Protein AF-A0A0D6DSQ7-F1 (afdb_monomer)

Organism: NCBI:txid146037

Solvent-accessible surface area (backbone atoms only — not comparable to full-atom values): 3885 Å² total; per-residue (Å²): 111,70,61,67,55,50,66,70,45,41,66,62,52,30,45,57,52,44,53,54,48,48,56,59,42,70,46,75,82,62,101,54,87,88,61,56,73,69,56,49,54,48,34,51,33,41,72,69,60,76,50,38,53,66,61,50,35,52,52,52,51,53,62,63,71,108

Nearest PDB structures (foldseek):
  4mjn-assembly1_E  TM=4.286E-01  e=4.609E+00  Triticum aestivum

Secondary structure (DSSP, 8-state):
-HHHHHHHHHHHHHHHHHHHHHHHHHSPPPSS--S-HHHHHHHHHHHTTSS-HHHHHHHHHHHHH-

Foldseek 3Di:
DVLVVQLVCLLVVLVVVLVVLQVVLPDDQDPDDPDDPVSVVVSVCSVVVVDDSVVSSVVSNVVSVD

pLDDT: mean 88.89, std 9.4, range [63.62, 97.44]

Radius of gyration: 13.96 Å; Cα contacts (8 Å, |Δi|>4): 33; chains: 1; bounding box: 34×16×37 Å

Sequence (66 aa):
DRKRNLNKYIPDVARTIMETLGEIADESPPKRPRYDKEDEELLEKINSEEVTEMTFRDCLTQHVEQ

Mean predicted aligned error: 4.91 Å

Structure (mmCIF, N/CA/C/O backbone):
data_AF-A0A0D6DSQ7-F1
#
_entry.id   AF-A0A0D6DSQ7-F1
#
loop_
_atom_site.group_PDB
_atom_site.id
_atom_site.type_symbol
_atom_site.label_atom_id
_atom_site.label_alt_id
_atom_site.label_comp_id
_atom_site.label_asym_id
_atom_site.label_entity_id
_atom_site.label_seq_id
_atom_site.pdbx_PDB_ins_code
_atom_site.Cartn_x
_atom_site.Cartn_y
_atom_site.Cartn_z
_atom_site.occupancy
_atom_site.B_iso_or_equiv
_atom_site.auth_seq_id
_atom_site.auth_comp_id
_atom_site.auth_asym_id
_atom_site.auth_atom_id
_atom_site.pdbx_PDB_model_num
ATOM 1 N N . ASP A 1 1 ? -21.368 -3.780 14.936 1.00 64.94 1 ASP A N 1
ATOM 2 C CA . ASP A 1 1 ? -20.402 -4.897 14.781 1.00 64.94 1 ASP A CA 1
ATOM 3 C C . ASP A 1 1 ? -19.518 -4.862 13.531 1.00 64.94 1 ASP A C 1
ATOM 5 O O . ASP A 1 1 ? -18.317 -5.032 13.675 1.00 64.94 1 ASP A O 1
ATOM 9 N N . ARG A 1 2 ? -20.024 -4.583 12.317 1.00 69.19 2 ARG A N 1
ATOM 10 C CA . ARG A 1 2 ? -19.213 -4.627 11.072 1.00 69.19 2 ARG A CA 1
ATOM 11 C C . ARG A 1 2 ? -17.979 -3.699 11.041 1.00 69.19 2 ARG A C 1
ATOM 13 O O . ARG A 1 2 ? -16.899 -4.175 10.714 1.00 69.19 2 ARG A O 1
ATOM 20 N N . LYS A 1 3 ? -18.108 -2.415 11.416 1.00 63.62 3 LYS A N 1
ATOM 21 C CA . LYS A 1 3 ? -16.964 -1.469 11.489 1.00 63.62 3 LYS A CA 1
ATOM 22 C C . LYS A 1 3 ? -15.895 -1.934 12.492 1.00 63.62 3 LYS A C 1
ATOM 24 O O . LYS A 1 3 ? -14.706 -1.919 12.203 1.00 63.62 3 LYS A O 1
ATOM 29 N N . ARG A 1 4 ? -16.342 -2.45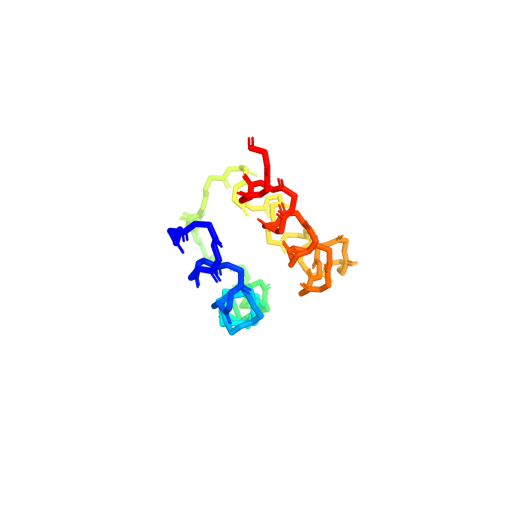6 13.641 1.00 68.38 4 ARG A N 1
ATOM 30 C CA . ARG A 1 4 ? -15.482 -3.011 14.699 1.00 68.38 4 ARG A CA 1
ATOM 31 C C . ARG A 1 4 ? -14.698 -4.242 14.229 1.00 68.38 4 ARG A C 1
ATOM 33 O O . ARG A 1 4 ? -13.554 -4.418 14.629 1.00 68.38 4 ARG A O 1
ATOM 40 N N . ASN A 1 5 ? -15.304 -5.056 13.364 1.00 76.31 5 ASN A N 1
ATOM 41 C CA . ASN A 1 5 ? -14.625 -6.187 12.740 1.00 76.31 5 ASN A CA 1
ATOM 42 C C . ASN A 1 5 ? -13.585 -5.729 11.715 1.00 76.31 5 ASN A C 1
ATOM 44 O O . ASN A 1 5 ? -12.489 -6.267 11.724 1.00 76.31 5 ASN A O 1
ATOM 48 N N . LEU A 1 6 ? -13.885 -4.731 10.878 1.00 84.62 6 LEU A N 1
ATOM 49 C CA . LEU A 1 6 ? -12.934 -4.242 9.874 1.00 84.62 6 LEU A CA 1
ATOM 50 C C . LEU A 1 6 ? -11.690 -3.621 10.517 1.00 84.62 6 LEU A C 1
ATOM 52 O O . LEU A 1 6 ? -10.589 -4.031 10.165 1.00 84.62 6 LEU A O 1
ATOM 56 N N . ASN A 1 7 ? -11.850 -2.762 11.531 1.00 89.06 7 ASN A N 1
ATOM 57 C CA . ASN A 1 7 ? -10.719 -2.153 12.248 1.00 89.06 7 ASN A CA 1
ATOM 58 C C . ASN A 1 7 ? -9.734 -3.182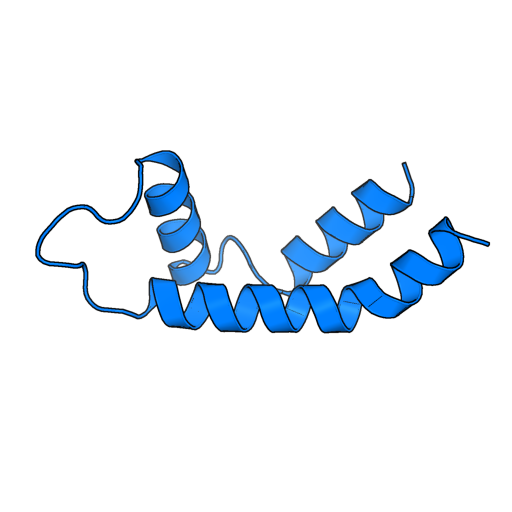 12.826 1.00 89.06 7 ASN A C 1
ATOM 60 O O . ASN A 1 7 ? -8.541 -2.907 12.915 1.00 89.06 7 ASN A O 1
ATOM 64 N N . LYS A 1 8 ? -10.209 -4.383 13.188 1.00 93.00 8 LYS A N 1
ATOM 65 C CA . LYS A 1 8 ? -9.352 -5.470 13.682 1.00 93.00 8 LYS A CA 1
ATOM 66 C C . LYS A 1 8 ? -8.398 -6.010 12.609 1.00 93.00 8 LYS A C 1
ATOM 68 O O . LYS A 1 8 ? -7.308 -6.444 12.959 1.00 93.00 8 LYS A O 1
ATOM 73 N N . TYR A 1 9 ? -8.805 -6.004 11.341 1.00 94.12 9 TYR A N 1
ATOM 74 C CA . TYR A 1 9 ? -8.027 -6.569 10.233 1.00 94.12 9 TYR A CA 1
ATOM 75 C C . TYR A 1 9 ? -7.156 -5.540 9.510 1.00 94.12 9 TYR A C 1
ATOM 77 O O . TYR A 1 9 ? -6.244 -5.938 8.794 1.00 94.12 9 TYR A O 1
ATOM 85 N N . ILE A 1 10 ? -7.409 -4.239 9.698 1.00 94.38 10 ILE A N 1
ATOM 86 C CA . ILE A 1 10 ? -6.656 -3.170 9.023 1.00 94.38 10 ILE A CA 1
ATOM 87 C C . ILE A 1 10 ? -5.133 -3.329 9.175 1.00 94.38 10 ILE A C 1
ATOM 89 O O . ILE A 1 10 ? -4.461 -3.201 8.158 1.00 94.38 10 ILE A O 1
ATOM 93 N N . PRO A 1 11 ? -4.562 -3.632 10.362 1.00 95.62 11 PRO A N 1
ATOM 94 C CA . PRO A 1 11 ? -3.111 -3.770 10.487 1.00 95.62 11 PRO A CA 1
ATOM 95 C C . PRO A 1 11 ? -2.529 -4.870 9.591 1.00 95.62 11 PRO A C 1
ATOM 97 O O . PRO A 1 11 ? -1.555 -4.628 8.887 1.00 95.62 11 PRO A O 1
ATOM 100 N N . ASP A 1 12 ? -3.146 -6.053 9.585 1.00 96.12 12 ASP A N 1
ATOM 101 C CA . ASP A 1 12 ? -2.654 -7.190 8.801 1.00 96.12 12 ASP A CA 1
ATOM 102 C C . ASP A 1 12 ? -2.836 -6.942 7.297 1.00 96.12 12 ASP A C 1
ATOM 104 O O . ASP A 1 12 ? -1.927 -7.184 6.510 1.00 96.12 12 ASP A O 1
ATOM 108 N N . VAL A 1 13 ? -3.988 -6.394 6.896 1.00 94.75 13 VAL A N 1
ATOM 109 C CA . VAL A 1 13 ? -4.278 -6.082 5.488 1.00 94.75 13 VAL A CA 1
ATOM 110 C C . VAL A 1 13 ? -3.356 -4.986 4.955 1.00 94.75 13 VAL A C 1
ATOM 112 O O . VAL A 1 13 ? -2.841 -5.117 3.847 1.00 94.75 13 VAL A O 1
ATOM 115 N N . ALA A 1 14 ? -3.130 -3.922 5.732 1.00 96.75 14 ALA A N 1
ATOM 116 C CA . ALA A 1 14 ? -2.240 -2.832 5.344 1.00 96.75 14 ALA A CA 1
ATOM 117 C C . ALA A 1 14 ? -0.815 -3.343 5.108 1.00 96.75 14 ALA A C 1
ATOM 119 O O . ALA A 1 14 ? -0.221 -3.017 4.083 1.00 96.75 14 ALA A O 1
ATOM 120 N N . ARG A 1 15 ? -0.314 -4.199 6.007 1.00 96.56 15 ARG A N 1
ATOM 121 C CA . ARG A 1 15 ? 1.001 -4.824 5.866 1.00 96.56 15 ARG A CA 1
ATOM 122 C C . ARG A 1 15 ? 1.095 -5.677 4.609 1.00 96.56 15 ARG A C 1
ATOM 124 O O . ARG A 1 15 ? 1.958 -5.423 3.783 1.00 96.56 15 ARG A O 1
ATOM 131 N N . THR A 1 16 ? 0.194 -6.644 4.429 1.00 97.44 16 THR A N 1
ATOM 132 C CA . THR A 1 16 ? 0.263 -7.568 3.284 1.00 97.44 16 THR A CA 1
ATOM 133 C C . THR A 1 16 ? 0.197 -6.835 1.943 1.00 97.44 16 THR A C 1
ATOM 135 O O . THR A 1 16 ? 0.922 -7.182 1.012 1.00 97.44 16 THR A O 1
ATOM 138 N N . ILE A 1 17 ? -0.654 -5.809 1.835 1.00 96.00 17 ILE A N 1
ATOM 139 C CA . ILE A 1 17 ? -0.755 -5.009 0.610 1.00 96.00 17 ILE A CA 1
ATOM 140 C C . ILE A 1 17 ? 0.536 -4.222 0.376 1.00 96.00 17 ILE A C 1
ATOM 142 O O . ILE A 1 17 ? 1.054 -4.251 -0.735 1.00 96.00 17 ILE A O 1
ATOM 146 N N . MET A 1 18 ? 1.076 -3.555 1.400 1.00 96.44 18 MET A N 1
ATOM 147 C CA . MET A 1 18 ? 2.300 -2.765 1.247 1.00 96.44 18 MET A CA 1
ATOM 148 C C . MET A 1 18 ? 3.537 -3.616 0.976 1.00 96.44 18 MET A C 1
ATOM 150 O O . MET A 1 18 ? 4.363 -3.206 0.172 1.00 96.44 18 MET A O 1
ATOM 154 N N . GLU A 1 19 ? 3.646 -4.803 1.575 1.00 96.44 19 GLU A N 1
ATOM 155 C CA . GLU A 1 19 ? 4.696 -5.776 1.245 1.00 96.44 19 GLU A CA 1
ATOM 156 C C . GLU A 1 19 ? 4.623 -6.159 -0.239 1.00 96.44 19 GLU A C 1
ATOM 158 O O . GLU A 1 19 ? 5.608 -6.036 -0.959 1.00 96.44 19 GLU A O 1
ATOM 163 N N . THR A 1 20 ? 3.431 -6.524 -0.725 1.00 95.56 20 THR A N 1
ATOM 164 C CA . THR A 1 20 ? 3.231 -6.903 -2.135 1.00 95.56 20 THR A CA 1
ATOM 165 C C . THR A 1 20 ? 3.535 -5.742 -3.084 1.00 95.56 20 THR A C 1
ATOM 167 O O . THR A 1 20 ? 4.165 -5.929 -4.121 1.00 95.56 20 THR A O 1
ATOM 170 N N . LEU A 1 21 ? 3.083 -4.528 -2.758 1.00 94.25 21 LEU A N 1
ATOM 171 C CA . LEU A 1 21 ? 3.337 -3.357 -3.595 1.00 94.25 21 LEU A CA 1
ATOM 172 C C . LEU A 1 21 ? 4.810 -2.937 -3.570 1.00 94.25 21 LEU A C 1
ATOM 174 O O . LEU A 1 21 ? 5.314 -2.507 -4.602 1.00 94.25 21 LEU A O 1
ATOM 178 N N . GLY A 1 22 ? 5.497 -3.093 -2.436 1.00 94.19 22 GLY A N 1
ATOM 179 C CA . GLY A 1 22 ? 6.940 -2.882 -2.327 1.00 94.19 22 GLY A CA 1
ATOM 180 C C . GLY A 1 22 ? 7.720 -3.858 -3.204 1.00 94.19 22 GLY A C 1
ATOM 181 O O . GLY A 1 22 ? 8.551 -3.430 -3.995 1.00 94.19 22 GLY A O 1
ATOM 182 N N . GLU A 1 23 ? 7.377 -5.151 -3.164 1.00 94.06 23 GLU A N 1
ATOM 183 C CA . GLU A 1 23 ? 7.974 -6.158 -4.053 1.00 94.06 23 GLU A CA 1
ATOM 184 C C . GLU A 1 23 ? 7.789 -5.796 -5.534 1.00 94.06 23 GLU A C 1
ATOM 186 O O . GLU A 1 23 ? 8.725 -5.916 -6.322 1.00 94.06 23 GLU A O 1
ATOM 191 N N . ILE A 1 24 ? 6.599 -5.316 -5.912 1.00 91.69 24 ILE A N 1
ATOM 192 C CA . ILE A 1 24 ? 6.307 -4.891 -7.286 1.00 91.69 24 ILE A CA 1
ATOM 193 C C . ILE A 1 24 ? 7.085 -3.624 -7.664 1.00 91.69 24 ILE A C 1
ATOM 195 O O . ILE A 1 24 ? 7.542 -3.514 -8.802 1.00 91.69 24 ILE A O 1
ATOM 199 N N . ALA A 1 25 ? 7.214 -2.665 -6.747 1.00 89.81 25 ALA A N 1
ATOM 200 C CA . ALA A 1 25 ? 7.908 -1.407 -6.992 1.00 89.81 25 ALA A CA 1
ATOM 201 C C . ALA A 1 25 ? 9.434 -1.603 -7.111 1.00 89.81 25 ALA A C 1
ATOM 203 O O . ALA A 1 25 ? 10.075 -0.930 -7.922 1.00 89.81 25 ALA A O 1
ATOM 204 N N . ASP A 1 26 ? 9.994 -2.575 -6.386 1.00 88.44 26 ASP A N 1
ATOM 205 C CA . ASP A 1 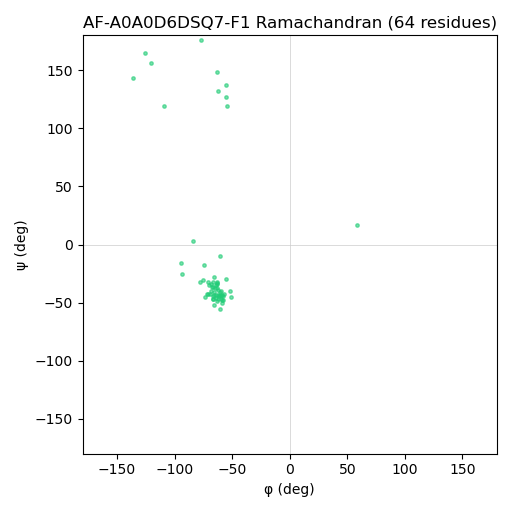26 ? 11.404 -2.972 -6.460 1.00 88.44 26 ASP A CA 1
ATOM 206 C C . ASP A 1 26 ? 11.750 -3.777 -7.732 1.00 88.44 26 ASP A C 1
ATOM 208 O O . ASP A 1 26 ? 12.927 -3.892 -8.106 1.00 88.44 26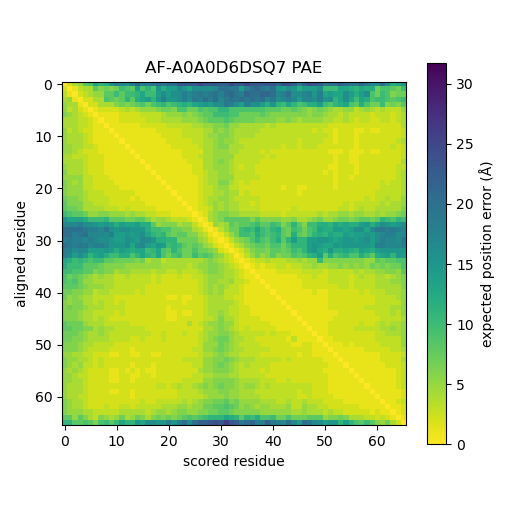 ASP A O 1
ATOM 212 N N . GLU A 1 27 ? 10.761 -4.346 -8.437 1.00 84.38 27 GLU A N 1
ATOM 213 C CA . GLU A 1 27 ? 11.012 -5.031 -9.707 1.00 84.38 27 GLU A CA 1
ATOM 214 C C . GLU A 1 27 ? 11.573 -4.055 -10.755 1.00 84.38 27 GLU A C 1
ATOM 216 O O . GLU A 1 27 ? 11.037 -2.980 -11.019 1.00 84.38 27 GLU A O 1
ATOM 221 N N . SER A 1 28 ? 12.651 -4.466 -11.437 1.00 72.44 28 SER A N 1
ATOM 222 C CA . SER A 1 28 ? 13.198 -3.686 -12.551 1.00 72.44 28 SER A CA 1
ATOM 223 C C . SER A 1 28 ? 12.119 -3.417 -13.606 1.00 72.44 28 SER A C 1
ATOM 225 O O . SER A 1 28 ? 11.393 -4.351 -13.972 1.00 72.44 28 SER A O 1
ATOM 227 N N . PRO A 1 29 ? 12.048 -2.188 -14.159 1.00 68.12 29 PRO A N 1
ATOM 228 C CA . PRO A 1 29 ? 10.949 -1.791 -15.018 1.00 68.12 29 PRO A CA 1
ATOM 229 C C . PRO A 1 29 ? 10.806 -2.771 -16.188 1.00 68.12 29 PRO A C 1
ATOM 231 O O . PRO A 1 29 ? 11.784 -3.078 -16.888 1.00 68.12 29 PRO A O 1
ATOM 234 N N . PRO A 1 30 ? 9.602 -3.323 -16.396 1.00 68.81 30 PRO A N 1
ATOM 235 C CA . PRO A 1 30 ? 9.383 -4.341 -17.403 1.00 68.81 30 PRO A CA 1
ATOM 236 C C . PRO A 1 30 ? 9.668 -3.783 -18.801 1.00 68.81 30 PRO A C 1
ATOM 238 O O . PRO A 1 30 ? 9.406 -2.626 -19.110 1.00 68.81 30 PRO A O 1
ATOM 241 N N . LYS A 1 31 ? 10.142 -4.643 -19.713 1.00 71.38 31 LYS A N 1
ATOM 242 C CA . LYS A 1 31 ? 10.432 -4.269 -21.118 1.00 71.38 31 LYS A CA 1
ATOM 243 C C . LYS A 1 31 ? 9.211 -3.754 -21.899 1.00 71.38 31 LYS A C 1
ATOM 245 O O . LYS A 1 31 ? 9.351 -3.329 -23.043 1.00 71.38 31 LYS A O 1
ATOM 250 N N . ARG A 1 32 ? 8.012 -3.882 -21.331 1.00 75.56 32 ARG A N 1
ATOM 251 C CA . ARG A 1 32 ? 6.742 -3.373 -21.849 1.00 75.56 32 ARG A CA 1
ATOM 252 C C . ARG A 1 32 ? 5.982 -2.746 -20.679 1.00 75.56 32 ARG A C 1
ATOM 254 O O . ARG A 1 32 ? 6.041 -3.347 -19.605 1.00 75.56 32 ARG A O 1
ATOM 261 N N . PRO A 1 33 ? 5.248 -1.639 -20.889 1.00 72.75 33 PRO A N 1
ATOM 262 C CA . PRO A 1 33 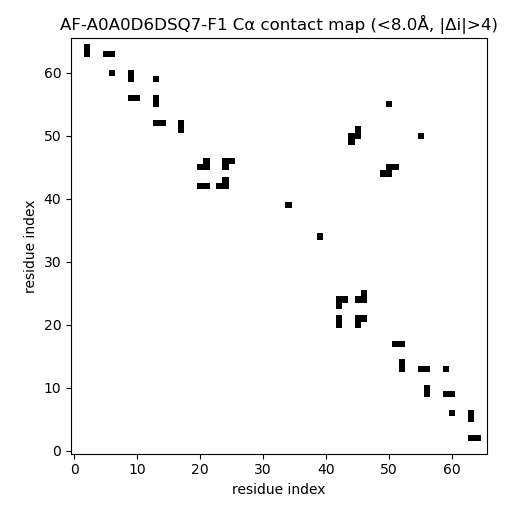? 4.383 -1.073 -19.859 1.00 72.75 33 PRO A CA 1
ATOM 263 C C . PRO A 1 33 ? 3.422 -2.157 -19.365 1.00 72.75 33 PRO A C 1
ATOM 265 O O . PRO A 1 33 ? 2.702 -2.755 -20.171 1.00 72.75 33 PRO A O 1
ATOM 268 N N . ARG A 1 34 ? 3.496 -2.488 -18.073 1.00 80.06 34 ARG A N 1
ATOM 269 C CA . ARG A 1 34 ? 2.580 -3.442 -17.421 1.00 80.06 34 ARG A CA 1
ATOM 270 C C . ARG A 1 34 ? 1.400 -2.733 -16.766 1.00 80.06 34 ARG A C 1
ATOM 272 O O . ARG A 1 34 ? 0.351 -3.349 -16.618 1.00 80.06 34 ARG A O 1
ATOM 279 N N . TYR A 1 35 ? 1.603 -1.476 -16.403 1.00 85.69 35 TYR A N 1
ATOM 280 C CA . TYR A 1 35 ? 0.720 -0.668 -15.585 1.00 85.69 35 TYR A CA 1
ATOM 281 C C . TYR A 1 35 ? 0.300 0.568 -16.372 1.00 85.69 35 TYR A C 1
ATOM 283 O O . TYR A 1 35 ? 0.962 0.948 -17.344 1.00 85.69 35 TYR A O 1
ATOM 291 N N . ASP A 1 36 ? -0.836 1.151 -16.007 1.00 90.81 36 ASP A N 1
ATOM 292 C CA . ASP A 1 36 ? -1.175 2.472 -16.512 1.00 90.81 36 ASP A CA 1
ATOM 293 C C . ASP A 1 36 ? -0.377 3.552 -15.764 1.00 90.81 36 ASP A C 1
ATOM 295 O O . ASP A 1 36 ? 0.399 3.275 -14.850 1.00 90.81 36 ASP A O 1
ATOM 299 N N . LYS A 1 37 ? -0.537 4.807 -16.188 1.00 89.50 37 LYS A N 1
ATOM 300 C CA . LYS A 1 37 ? 0.221 5.922 -15.615 1.00 89.50 37 LYS A CA 1
ATOM 301 C C . LYS A 1 37 ? -0.091 6.139 -14.130 1.00 89.50 37 LYS A C 1
ATOM 303 O O . LYS A 1 37 ? 0.782 6.588 -13.398 1.00 89.50 37 LYS A O 1
ATOM 308 N N . GLU A 1 38 ? -1.323 5.870 -13.703 1.00 92.88 38 GLU A N 1
ATOM 309 C CA . GLU A 1 38 ? -1.745 6.090 -12.316 1.00 92.88 38 GLU A CA 1
ATOM 310 C C . GLU A 1 38 ? -1.104 5.047 -11.396 1.00 92.88 38 GLU A C 1
ATOM 312 O O . GLU A 1 38 ? -0.568 5.392 -10.341 1.00 92.88 38 GLU A O 1
ATOM 317 N N . ASP A 1 39 ? -1.079 3.793 -11.843 1.00 91.62 39 ASP A N 1
ATOM 318 C CA . ASP A 1 39 ? -0.412 2.690 -11.161 1.00 91.62 39 ASP A CA 1
ATOM 319 C C . ASP A 1 39 ? 1.120 2.878 -11.123 1.00 91.62 39 ASP A C 1
ATOM 321 O O . ASP A 1 39 ? 1.746 2.641 -10.088 1.00 91.62 39 ASP A O 1
ATOM 325 N N . GLU A 1 40 ? 1.744 3.353 -12.211 1.00 91.50 40 GLU A N 1
ATOM 326 C CA . GLU A 1 40 ? 3.181 3.682 -12.234 1.00 91.50 40 GLU A CA 1
ATOM 327 C C . GLU A 1 40 ? 3.532 4.788 -11.225 1.00 91.50 40 GLU A C 1
ATOM 329 O O . GLU A 1 40 ? 4.499 4.653 -10.473 1.00 91.50 40 GLU A O 1
ATOM 334 N N . GLU A 1 41 ? 2.724 5.850 -11.153 1.00 93.38 41 GLU A N 1
ATOM 335 C CA . GLU A 1 41 ? 2.901 6.929 -10.172 1.00 93.38 41 GLU A CA 1
ATOM 336 C C . GLU A 1 41 ? 2.732 6.435 -8.728 1.00 93.38 41 GLU A C 1
ATOM 338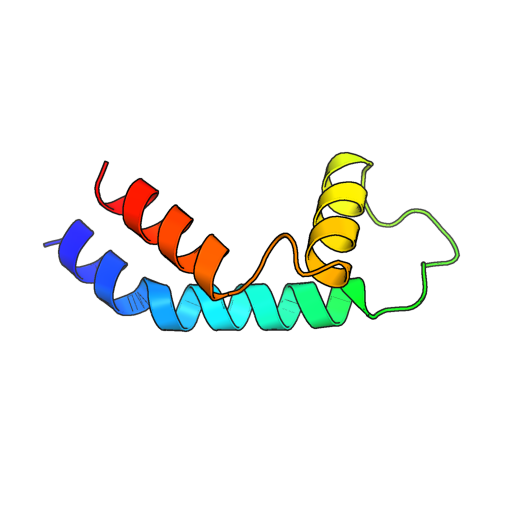 O O . GLU A 1 41 ? 3.392 6.938 -7.816 1.00 93.38 41 GLU A O 1
ATOM 343 N N . LEU A 1 42 ? 1.845 5.465 -8.488 1.00 94.19 42 LEU A N 1
ATOM 344 C CA . LEU A 1 42 ? 1.693 4.856 -7.169 1.00 94.19 42 LEU A CA 1
ATOM 345 C C . LEU A 1 42 ? 2.943 4.063 -6.773 1.00 94.19 42 LEU A C 1
ATOM 347 O O . LEU A 1 42 ? 3.431 4.232 -5.657 1.00 94.19 42 LEU A O 1
ATOM 351 N N . LEU A 1 43 ? 3.475 3.228 -7.669 1.00 93.00 43 LEU A N 1
ATOM 352 C CA . LEU A 1 43 ? 4.692 2.452 -7.407 1.00 93.00 43 LEU A CA 1
ATOM 353 C C . LEU A 1 43 ? 5.908 3.361 -7.176 1.00 93.00 43 LEU A C 1
ATOM 355 O O . LEU A 1 43 ? 6.711 3.090 -6.286 1.00 93.00 43 LEU A O 1
ATOM 359 N N . GLU A 1 44 ? 6.015 4.477 -7.904 1.00 92.94 44 GLU A N 1
ATOM 360 C CA . GLU A 1 44 ? 7.057 5.484 -7.666 1.00 92.94 44 GLU A CA 1
ATOM 361 C C . GLU A 1 44 ? 6.959 6.081 -6.255 1.00 92.94 44 GLU A C 1
ATOM 363 O O . GLU A 1 44 ? 7.969 6.168 -5.558 1.00 92.94 44 GLU A O 1
ATOM 368 N N . LYS A 1 45 ? 5.745 6.411 -5.794 1.00 94.94 45 LYS A N 1
ATOM 369 C CA . LYS A 1 45 ? 5.505 6.918 -4.430 1.00 94.94 45 LYS A CA 1
ATOM 370 C C . LYS A 1 45 ? 5.803 5.896 -3.335 1.00 94.94 45 LYS A C 1
ATOM 372 O O . LYS A 1 45 ? 6.112 6.276 -2.208 1.00 94.94 45 LYS A O 1
ATOM 377 N N . ILE A 1 46 ? 5.671 4.608 -3.639 1.00 94.31 46 ILE A N 1
ATOM 378 C CA . ILE A 1 46 ? 6.031 3.527 -2.716 1.00 94.31 46 ILE A CA 1
ATOM 379 C C . ILE A 1 46 ? 7.555 3.407 -2.633 1.00 94.31 46 ILE A C 1
ATOM 381 O O . ILE A 1 46 ? 8.097 3.400 -1.531 1.00 94.31 46 ILE A O 1
ATOM 385 N N . ASN A 1 47 ? 8.251 3.433 -3.774 1.00 92.44 47 ASN A N 1
ATOM 386 C CA . ASN A 1 47 ? 9.718 3.442 -3.822 1.00 92.44 47 ASN A CA 1
ATOM 387 C C . ASN A 1 47 ? 10.344 4.689 -3.183 1.00 92.44 47 ASN A C 1
ATOM 389 O O . ASN A 1 47 ? 11.441 4.612 -2.635 1.00 92.44 47 ASN A O 1
ATOM 393 N N . SER A 1 48 ? 9.677 5.843 -3.258 1.00 94.69 48 SER A N 1
ATOM 394 C CA . SER A 1 48 ? 10.140 7.083 -2.626 1.00 94.69 48 SER A CA 1
ATOM 395 C C . SER A 1 48 ? 9.758 7.205 -1.146 1.00 94.69 48 SER A C 1
ATOM 397 O O . SER A 1 48 ? 10.047 8.234 -0.536 1.00 94.69 48 SER A O 1
ATOM 399 N N . GLU A 1 49 ? 9.121 6.179 -0.567 1.00 93.94 49 GLU A N 1
ATOM 400 C CA . GLU A 1 49 ? 8.596 6.162 0.806 1.00 93.94 49 GLU A CA 1
ATOM 401 C C . GLU A 1 49 ? 7.559 7.269 1.104 1.00 93.94 49 GLU A C 1
A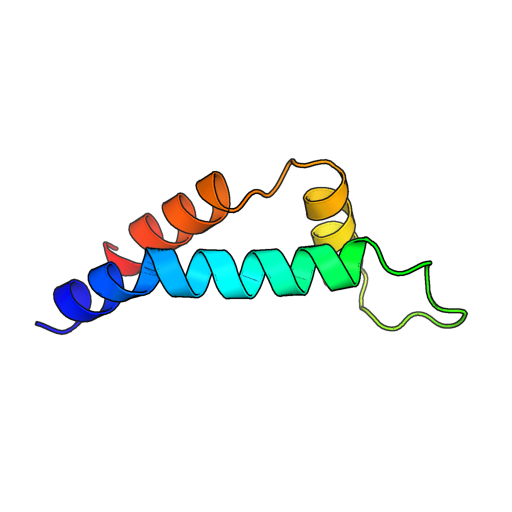TOM 403 O O . GLU A 1 49 ? 7.242 7.546 2.263 1.00 93.94 49 GLU A O 1
ATOM 408 N N . GLU A 1 50 ? 6.969 7.896 0.080 1.00 94.75 50 GLU A N 1
ATOM 409 C CA . GLU A 1 50 ? 5.842 8.827 0.243 1.00 94.75 50 GLU A CA 1
ATOM 410 C C . GLU A 1 50 ? 4.568 8.092 0.692 1.00 94.75 50 GLU A C 1
ATOM 412 O O . GLU A 1 50 ? 3.767 8.615 1.476 1.00 94.75 50 GLU A O 1
ATOM 417 N N . VAL A 1 51 ? 4.391 6.853 0.225 1.00 94.69 51 VAL A N 1
ATOM 418 C CA . VAL A 1 51 ? 3.349 5.928 0.683 1.00 94.69 51 VAL A CA 1
ATOM 419 C C . VAL A 1 51 ? 4.005 4.809 1.490 1.00 94.69 51 VAL A C 1
ATOM 421 O O . VAL A 1 51 ? 4.816 4.049 0.976 1.00 94.69 51 VAL A O 1
ATOM 424 N N . THR A 1 52 ? 3.626 4.686 2.763 1.00 95.50 52 THR A N 1
ATOM 425 C CA . THR A 1 52 ? 4.179 3.709 3.715 1.00 95.50 52 THR A CA 1
ATOM 426 C C . THR A 1 52 ? 3.059 2.876 4.336 1.00 95.50 52 THR A C 1
ATOM 428 O O . THR A 1 52 ? 1.895 3.275 4.303 1.00 95.50 52 THR A O 1
ATOM 431 N N . GLU A 1 53 ? 3.390 1.748 4.980 1.00 96.75 53 GLU A N 1
ATOM 432 C CA . GLU A 1 53 ? 2.413 0.975 5.774 1.00 96.75 53 GLU A CA 1
ATOM 433 C C . GLU A 1 53 ? 1.677 1.854 6.784 1.00 96.75 53 GLU A C 1
ATOM 435 O O . GLU A 1 53 ? 0.463 1.727 6.940 1.00 96.75 53 GLU A O 1
ATOM 440 N N . MET A 1 54 ? 2.385 2.782 7.431 1.00 96.00 54 MET A N 1
ATOM 441 C CA . MET A 1 54 ? 1.792 3.673 8.419 1.00 96.00 54 MET A CA 1
ATOM 442 C C . MET A 1 54 ? 0.775 4.626 7.782 1.00 96.00 54 MET A C 1
ATOM 444 O O . MET A 1 54 ? -0.371 4.675 8.229 1.00 96.00 54 MET A O 1
ATOM 448 N N . THR A 1 55 ? 1.153 5.337 6.714 1.00 95.88 55 THR A N 1
ATOM 449 C CA . THR A 1 55 ? 0.244 6.293 6.059 1.00 95.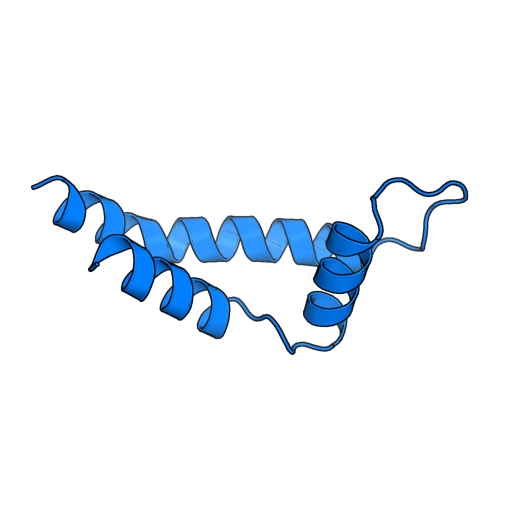88 55 THR A CA 1
ATOM 450 C C . THR A 1 55 ? -0.938 5.585 5.395 1.00 95.88 55 THR A C 1
ATOM 452 O O . THR A 1 55 ? -2.07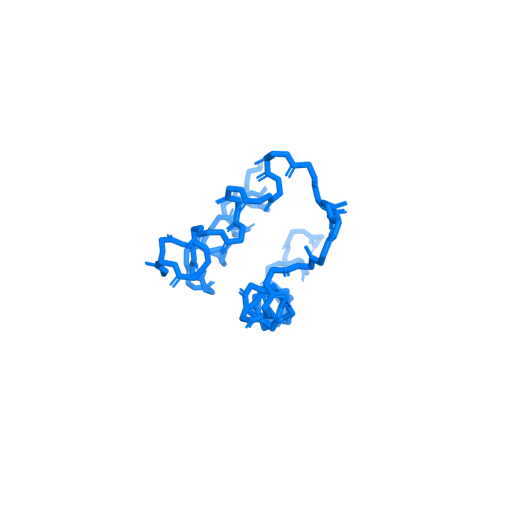2 6.062 5.471 1.00 95.88 55 THR A O 1
ATOM 455 N N . PHE A 1 56 ? -0.712 4.403 4.820 1.00 95.81 56 PHE A N 1
ATOM 456 C CA . PHE A 1 56 ? -1.765 3.581 4.232 1.00 95.81 56 PHE A CA 1
ATOM 457 C C . PHE A 1 56 ? -2.747 3.047 5.284 1.00 95.81 56 PHE A C 1
ATOM 459 O O . PHE A 1 56 ? -3.966 3.130 5.108 1.00 95.81 56 PHE A O 1
ATOM 466 N N . ARG A 1 57 ? -2.235 2.558 6.419 1.00 96.06 57 ARG A N 1
ATOM 467 C CA . ARG A 1 57 ? -3.046 2.115 7.558 1.00 96.06 57 ARG A CA 1
ATOM 468 C C . ARG A 1 57 ? -3.928 3.236 8.105 1.00 96.06 57 ARG A C 1
ATOM 470 O O . ARG A 1 57 ? -5.101 2.990 8.403 1.00 96.06 57 ARG A O 1
ATOM 477 N N . ASP A 1 58 ? -3.383 4.440 8.244 1.00 95.25 58 ASP A N 1
ATOM 478 C CA . ASP A 1 58 ? -4.129 5.598 8.737 1.00 95.25 58 ASP A CA 1
ATOM 479 C C . ASP A 1 58 ? -5.261 5.971 7.768 1.00 95.25 58 ASP A C 1
ATOM 481 O O . ASP A 1 58 ? -6.405 6.144 8.198 1.00 95.25 58 ASP A O 1
ATOM 485 N N . CYS A 1 59 ? -4.988 5.973 6.459 1.00 94.25 59 CYS A N 1
ATOM 486 C CA . CYS A 1 59 ? -6.004 6.160 5.418 1.00 94.25 59 CYS A CA 1
ATOM 487 C C . CYS A 1 59 ? -7.129 5.115 5.493 1.00 94.25 59 CYS A C 1
ATOM 489 O O . CYS A 1 59 ? -8.308 5.472 5.477 1.00 94.25 59 CYS A O 1
ATOM 491 N N . LEU A 1 60 ? -6.793 3.825 5.610 1.00 93.44 60 LEU A N 1
ATOM 492 C CA . LEU A 1 60 ? -7.791 2.753 5.729 1.00 93.44 60 LEU A CA 1
ATOM 493 C C . LEU A 1 60 ? -8.639 2.894 6.998 1.00 93.44 60 LEU A C 1
ATOM 495 O O . LEU A 1 60 ? -9.850 2.671 6.960 1.00 93.44 60 LEU A O 1
ATOM 499 N N . THR A 1 61 ? -8.017 3.287 8.110 1.00 93.38 61 THR A N 1
ATOM 500 C CA . THR A 1 61 ? -8.715 3.513 9.383 1.00 93.38 61 THR A CA 1
ATOM 501 C C . THR A 1 61 ? -9.715 4.656 9.247 1.00 93.38 61 THR A C 1
ATOM 503 O O . THR A 1 61 ? -10.892 4.474 9.554 1.00 93.38 61 THR A O 1
ATOM 506 N N . GLN A 1 62 ? -9.290 5.794 8.686 1.00 92.94 62 GLN A N 1
ATOM 507 C CA . GLN A 1 62 ? -10.180 6.923 8.407 1.00 92.94 62 GLN A CA 1
ATOM 508 C C . GLN A 1 62 ? -11.341 6.520 7.490 1.00 92.94 62 GLN A C 1
ATOM 510 O O . GLN A 1 62 ? -12.487 6.867 7.767 1.00 92.94 62 GLN A O 1
ATOM 515 N N . HIS A 1 63 ? -11.070 5.755 6.431 1.00 91.00 63 HIS A N 1
ATOM 516 C CA . HIS A 1 63 ? -12.092 5.322 5.478 1.00 91.00 63 HIS A CA 1
ATOM 517 C C . HIS A 1 63 ? -13.145 4.387 6.096 1.00 91.00 63 HIS A C 1
ATOM 519 O O . HIS A 1 63 ? -14.322 4.474 5.757 1.00 91.00 63 HIS A O 1
ATOM 525 N N . VAL A 1 64 ? -12.750 3.489 7.004 1.00 89.38 64 VAL A N 1
ATOM 526 C CA . VAL A 1 64 ? -13.680 2.566 7.684 1.00 89.38 64 VAL A CA 1
ATOM 527 C C . VAL A 1 64 ? -14.503 3.272 8.768 1.00 89.38 64 VAL A C 1
ATOM 529 O O . VAL A 1 64 ? -15.634 2.862 9.065 1.00 89.38 64 VAL A O 1
ATOM 532 N N . GLU A 1 65 ? -13.939 4.307 9.387 1.00 86.25 65 GLU A N 1
ATOM 533 C CA . GLU A 1 65 ? -14.602 5.072 10.440 1.00 86.25 65 GLU A CA 1
ATOM 534 C C . GLU A 1 65 ? -15.636 6.067 9.897 1.00 86.25 65 GLU A C 1
ATOM 536 O O . GLU A 1 65 ? -16.682 6.219 10.542 1.00 86.25 65 GLU A O 1
ATOM 541 N N . GLN A 1 66 ? -15.410 6.629 8.701 1.00 74.19 66 GLN A N 1
ATOM 542 C CA . GLN A 1 66 ? -16.394 7.406 7.922 1.00 74.19 66 GLN A CA 1
ATOM 543 C C . GLN A 1 66 ? -17.707 6.630 7.712 1.00 74.19 66 GLN A C 1
ATOM 545 O O . GLN A 1 66 ? -18.785 7.210 7.961 1.00 74.19 66 GLN A O 1
#